Protein AF-A0A0C2E2F0-F1 (afdb_monomer_lite)

Foldseek 3Di:
DDDPPPPPDDPPDDDDDDDDDDPFWDDLDPQWIAGPVLVVPADPVLSVLLSVCVVCVVVVHDDDPPDDPPNCPVSSVVRNVRRVVVSVVVVVVVD

Secondary structure (DSSP, 8-state):
------------------S---SSEEESSSS-EEEHHHHTTS-HHHHHHHHHHHHHHHTT------PPTTS-HHHHHHHHHHHHHHHHHHHTT--

Organism: NCBI:txid51022

Radius of gyration: 16.52 Å; chains: 1; bounding box: 50×32×40 Å

Sequence (95 aa):
MDTVSVKKLNLRTAVSSDVGDNIEYKELTDSLKISRQVWDRLYKYQKKGVVWLSGLHEQYVGGILADEMGLGKTVQVIAFLRALDESQKQDNYMK

pLDDT: mean 77.75, std 21.11, range [35.09, 95.88]

Structure (mmCIF, N/CA/C/O backbone):
data_AF-A0A0C2E2F0-F1
#
_entry.id   AF-A0A0C2E2F0-F1
#
loop_
_atom_site.group_PDB
_atom_site.id
_atom_site.type_symbol
_atom_site.label_atom_id
_atom_site.label_alt_id
_atom_site.label_comp_id
_atom_site.label_asym_id
_atom_site.label_entity_id
_atom_site.label_seq_id
_atom_site.pdbx_PDB_ins_code
_atom_site.Cartn_x
_atom_site.Cartn_y
_atom_site.Cartn_z
_atom_site.occupancy
_atom_site.B_iso_or_equiv
_atom_site.auth_seq_id
_atom_site.auth_comp_id
_atom_site.auth_asym_id
_atom_site.auth_atom_id
_atom_site.pdbx_PDB_model_num
ATOM 1 N N . MET A 1 1 ? -34.835 -11.357 -25.846 1.00 37.50 1 MET A N 1
ATOM 2 C CA . MET A 1 1 ? -34.492 -9.931 -25.953 1.00 37.50 1 MET A CA 1
ATOM 3 C C . MET A 1 1 ? -34.113 -9.387 -24.577 1.00 37.50 1 MET A C 1
ATOM 5 O O . MET A 1 1 ? -34.953 -8.803 -23.918 1.00 37.50 1 MET A O 1
ATOM 9 N N . ASP A 1 2 ? -32.930 -9.522 -23.994 1.00 35.34 2 ASP A N 1
ATOM 10 C CA . ASP A 1 2 ? -31.846 -10.504 -24.023 1.00 35.34 2 ASP A CA 1
ATOM 11 C C . ASP A 1 2 ? -31.139 -10.310 -22.677 1.00 35.34 2 ASP A C 1
ATOM 13 O O . ASP A 1 2 ? -30.403 -9.347 -22.482 1.00 35.34 2 ASP A O 1
ATOM 17 N N . THR A 1 3 ? -31.394 -11.186 -21.706 1.00 35.09 3 THR A N 1
ATOM 18 C CA . THR A 1 3 ? -30.596 -11.230 -20.478 1.00 35.09 3 THR A CA 1
ATOM 19 C C . THR A 1 3 ? -29.306 -11.960 -20.816 1.00 35.09 3 THR A C 1
ATOM 21 O O . THR A 1 3 ? -29.242 -13.190 -20.756 1.00 35.09 3 THR A O 1
ATOM 24 N N . VAL A 1 4 ? -28.289 -11.212 -21.246 1.00 42.97 4 VAL A N 1
ATOM 25 C CA . VAL A 1 4 ? -26.959 -11.766 -21.499 1.00 42.97 4 VAL A CA 1
ATOM 26 C C . VAL A 1 4 ? -26.384 -12.232 -20.167 1.00 42.97 4 VAL A C 1
ATOM 28 O O . VAL A 1 4 ? -25.885 -11.466 -19.348 1.00 42.97 4 VAL A O 1
ATOM 31 N N . SER A 1 5 ? -26.517 -13.538 -19.973 1.00 41.38 5 SER A N 1
ATOM 32 C CA . SER A 1 5 ? -25.900 -14.361 -18.952 1.00 41.38 5 SER A CA 1
ATOM 33 C C . SER A 1 5 ? -24.388 -14.133 -18.950 1.00 41.38 5 SER A C 1
ATOM 35 O O . SER A 1 5 ? -23.647 -14.776 -19.697 1.00 41.38 5 SER A O 1
ATOM 37 N N . VAL A 1 6 ? -23.912 -13.222 -18.101 1.00 46.84 6 VAL A N 1
ATOM 38 C CA . VAL A 1 6 ? -22.479 -13.070 -17.846 1.00 46.84 6 VAL A CA 1
ATOM 39 C C . VAL A 1 6 ? -22.046 -14.296 -17.048 1.00 46.84 6 VAL A C 1
ATOM 41 O O . VAL A 1 6 ? -22.320 -14.426 -15.856 1.00 46.84 6 VAL A O 1
ATOM 44 N N . LYS A 1 7 ? -21.449 -15.257 -17.758 1.00 41.84 7 LYS A N 1
ATOM 45 C CA . LYS A 1 7 ? -20.840 -16.475 -17.220 1.00 41.84 7 LYS A CA 1
ATOM 46 C C . LYS A 1 7 ? -20.032 -16.134 -15.968 1.00 41.84 7 LYS A C 1
ATOM 48 O O . LYS A 1 7 ? -18.975 -15.515 -16.052 1.00 41.84 7 LYS A O 1
ATOM 53 N N . LYS A 1 8 ? -20.524 -16.594 -14.818 1.00 45.03 8 LYS A N 1
ATOM 54 C CA . LYS A 1 8 ? -19.777 -16.687 -13.564 1.00 45.03 8 LYS A CA 1
ATOM 55 C C . LYS A 1 8 ? -18.597 -17.619 -13.832 1.00 45.03 8 LYS A C 1
ATOM 57 O O . LYS A 1 8 ? -18.759 -18.838 -13.871 1.00 45.03 8 LYS A O 1
ATOM 62 N N . LEU A 1 9 ? -17.447 -17.036 -14.162 1.00 37.31 9 LEU A N 1
ATOM 63 C CA . LEU A 1 9 ? -16.248 -17.786 -14.498 1.00 37.31 9 LEU A CA 1
ATOM 64 C C . LEU A 1 9 ? -15.773 -18.489 -13.221 1.00 37.31 9 LEU A C 1
ATOM 66 O O . LEU A 1 9 ? -15.208 -17.875 -12.320 1.00 37.31 9 LEU A O 1
ATOM 70 N N . ASN A 1 10 ? -16.082 -19.781 -13.128 1.00 44.81 10 ASN A N 1
ATOM 71 C CA . ASN A 1 10 ? -15.502 -20.700 -12.162 1.00 44.81 10 ASN A CA 1
ATOM 72 C C . ASN A 1 10 ? -13.984 -20.734 -12.374 1.00 44.81 10 ASN A C 1
ATOM 74 O O . ASN A 1 10 ? -13.514 -21.413 -13.284 1.00 44.81 10 ASN A O 1
ATOM 78 N N . LEU A 1 11 ? -13.219 -20.063 -11.515 1.00 43.38 11 LEU A N 1
ATOM 79 C CA . LEU A 1 11 ? -11.822 -20.414 -11.276 1.00 43.38 11 LEU A CA 1
ATOM 80 C C . LEU A 1 11 ? -11.722 -21.052 -9.887 1.00 43.38 11 LEU A C 1
ATOM 82 O O . LEU A 1 11 ? -11.394 -20.419 -8.890 1.00 43.38 11 LEU A O 1
ATOM 86 N N . ARG A 1 12 ? -12.063 -22.343 -9.833 1.00 56.69 12 ARG A N 1
ATOM 87 C CA . ARG A 1 12 ? -11.587 -23.249 -8.789 1.00 56.69 12 ARG A CA 1
ATOM 88 C C . ARG A 1 12 ? -10.199 -23.699 -9.229 1.00 56.69 12 ARG A C 1
ATOM 90 O O . ARG A 1 12 ? -10.100 -24.591 -10.064 1.00 56.69 12 ARG A O 1
ATOM 97 N N . THR A 1 13 ? -9.155 -23.105 -8.666 1.00 40.78 13 THR A N 1
ATOM 98 C CA . THR A 1 13 ? -7.834 -23.740 -8.641 1.00 40.78 13 THR A CA 1
ATOM 99 C C . THR A 1 13 ? -7.445 -23.934 -7.189 1.00 40.78 13 THR A C 1
ATOM 101 O O . THR A 1 13 ? -7.500 -23.016 -6.375 1.00 40.78 13 THR A O 1
ATOM 104 N N . ALA A 1 14 ? -7.173 -25.192 -6.880 1.00 38.59 14 ALA A N 1
ATOM 105 C CA . ALA A 1 14 ? -6.999 -25.758 -5.564 1.00 38.59 14 ALA A CA 1
ATOM 106 C C . ALA A 1 14 ? -5.765 -25.221 -4.810 1.00 38.59 14 ALA A C 1
ATOM 108 O O . ALA A 1 14 ? -4.678 -25.147 -5.370 1.00 38.59 14 ALA A O 1
ATOM 109 N N . VAL A 1 15 ? -5.998 -24.963 -3.516 1.00 50.34 15 VAL A N 1
ATOM 110 C CA . VAL A 1 15 ? -5.178 -25.330 -2.343 1.00 50.34 15 VAL A CA 1
ATOM 111 C C . VAL A 1 15 ? -3.779 -24.712 -2.193 1.00 50.34 15 VAL A C 1
ATOM 113 O O . VAL A 1 15 ? -2.827 -25.104 -2.853 1.00 50.34 15 VAL A O 1
ATOM 116 N N . SER A 1 16 ? -3.641 -23.880 -1.156 1.00 37.25 16 SER A N 1
ATOM 117 C CA . SER A 1 16 ? -2.754 -24.183 -0.024 1.00 37.25 16 SER A CA 1
ATOM 118 C C . SER A 1 16 ? -3.337 -23.552 1.241 1.00 37.25 16 SER A C 1
ATOM 120 O O . SER A 1 16 ? -3.694 -22.377 1.254 1.00 37.25 16 SER A O 1
ATOM 122 N N . SER A 1 17 ? -3.503 -24.398 2.252 1.00 48.59 17 SER A N 1
ATOM 123 C CA . SER A 1 17 ? -3.862 -24.096 3.635 1.00 48.59 17 SER A CA 1
ATOM 124 C C . SER A 1 17 ? -3.040 -22.945 4.200 1.00 48.59 17 SER A C 1
ATOM 126 O O . SER A 1 17 ? -1.823 -23.006 4.088 1.00 48.59 17 SER A O 1
ATOM 128 N N . ASP A 1 18 ? -3.708 -21.946 4.781 1.00 41.38 18 ASP A N 1
ATOM 129 C CA . ASP A 1 18 ? -3.407 -21.383 6.106 1.00 41.38 18 ASP A CA 1
ATOM 130 C C . ASP A 1 18 ? -4.441 -20.288 6.443 1.00 41.38 18 ASP A C 1
ATOM 132 O O . ASP A 1 18 ? -4.594 -19.313 5.716 1.00 41.38 18 ASP A O 1
ATOM 136 N N . VAL A 1 19 ? -5.175 -20.521 7.537 1.00 49.62 19 VAL A N 1
ATOM 137 C CA . VAL A 1 19 ? -5.843 -19.550 8.427 1.00 49.62 19 VAL A CA 1
ATOM 138 C C . VAL A 1 19 ? -6.723 -18.454 7.786 1.00 49.62 19 VAL A C 1
ATOM 140 O O . VAL A 1 19 ? -6.246 -17.453 7.271 1.00 49.62 19 VAL A O 1
ATOM 143 N N . GLY A 1 20 ? -8.044 -18.600 7.944 1.00 50.66 20 GLY A N 1
ATOM 144 C CA . GLY A 1 20 ? -8.950 -17.485 8.274 1.00 50.66 20 GLY A CA 1
ATOM 145 C C . GLY A 1 20 ? -9.162 -16.333 7.282 1.00 50.66 20 GLY A C 1
ATOM 146 O O . GLY A 1 20 ? -9.779 -15.350 7.671 1.00 50.66 20 GLY A O 1
ATOM 147 N N . ASP A 1 21 ? -8.704 -16.405 6.032 1.00 54.25 21 ASP A N 1
ATOM 148 C CA . ASP A 1 21 ? -8.880 -15.279 5.103 1.00 54.25 21 ASP A CA 1
ATOM 149 C C . ASP A 1 21 ? -10.363 -15.072 4.719 1.00 54.25 21 ASP A C 1
ATOM 151 O O . ASP A 1 21 ? -10.992 -15.924 4.083 1.00 54.25 21 ASP A O 1
ATOM 155 N N . ASN A 1 22 ? -10.909 -13.901 5.063 1.00 63.97 22 ASN A N 1
ATOM 156 C CA . ASN A 1 22 ? -12.195 -13.413 4.564 1.00 63.97 22 ASN A CA 1
ATOM 157 C C . ASN A 1 22 ? -12.220 -13.425 3.022 1.00 63.97 22 ASN A C 1
ATOM 159 O O . ASN A 1 22 ? -11.246 -13.075 2.357 1.00 63.97 22 ASN A O 1
ATOM 163 N N . ILE A 1 23 ? -13.359 -13.801 2.427 1.00 76.00 23 ILE A N 1
ATOM 164 C CA . ILE A 1 23 ? -13.480 -13.965 0.962 1.00 76.00 23 ILE A CA 1
ATOM 165 C C . ILE A 1 23 ? -13.280 -12.627 0.223 1.00 76.00 23 ILE A C 1
ATOM 167 O O . ILE A 1 23 ? -12.838 -12.602 -0.925 1.00 76.00 23 ILE A O 1
ATOM 171 N N . GLU A 1 24 ? -13.582 -11.510 0.881 1.00 82.31 24 GLU A N 1
ATOM 172 C CA . GLU A 1 24 ? -13.619 -10.184 0.261 1.00 82.31 24 GLU A CA 1
ATOM 173 C C . GLU A 1 24 ? -12.349 -9.348 0.513 1.00 82.31 24 GLU A C 1
ATOM 175 O O . GLU A 1 24 ? -11.918 -8.584 -0.358 1.00 82.31 24 GLU A O 1
ATOM 180 N N . TYR A 1 25 ? -11.693 -9.546 1.661 1.00 87.56 25 TYR A N 1
ATOM 181 C CA . TYR A 1 25 ? -10.556 -8.741 2.114 1.00 87.56 25 TYR A CA 1
ATOM 182 C C . TYR A 1 25 ? -9.415 -9.610 2.639 1.00 87.56 25 TYR A C 1
ATOM 184 O O . TYR A 1 25 ? -9.633 -10.668 3.221 1.00 87.56 25 TYR A O 1
ATOM 192 N N . LYS A 1 26 ? -8.188 -9.121 2.466 1.00 91.38 26 LYS A N 1
ATOM 193 C CA . LYS A 1 26 ? -6.983 -9.638 3.106 1.00 91.38 26 LYS A CA 1
ATOM 194 C C . LYS A 1 26 ? -6.559 -8.685 4.217 1.00 91.38 26 LYS A C 1
ATOM 196 O O . LYS A 1 26 ? -6.357 -7.498 3.966 1.00 91.38 26 LYS A O 1
ATOM 201 N N . GLU A 1 27 ? -6.398 -9.223 5.415 1.00 90.69 27 GLU A N 1
ATOM 202 C CA . GLU A 1 27 ? -5.778 -8.530 6.542 1.00 90.69 27 GLU A CA 1
ATOM 203 C C . GLU A 1 27 ? -4.269 -8.414 6.289 1.00 90.69 27 GLU A C 1
ATOM 205 O O . GLU A 1 27 ? -3.609 -9.388 5.905 1.00 90.69 27 GLU A O 1
ATOM 210 N N . LEU A 1 28 ? -3.751 -7.190 6.408 1.00 89.50 28 LEU A N 1
ATOM 211 C CA . LEU A 1 28 ? -2.325 -6.878 6.290 1.00 89.50 28 LEU A CA 1
ATOM 212 C C . LEU A 1 28 ? -1.689 -6.825 7.676 1.00 89.50 28 LEU A C 1
ATOM 214 O O . LEU A 1 28 ? -0.614 -7.385 7.876 1.00 89.50 28 LEU A O 1
ATOM 218 N N . THR A 1 29 ? -2.375 -6.157 8.599 1.00 88.19 29 THR A N 1
ATOM 219 C CA . THR A 1 29 ? -2.023 -5.987 10.008 1.00 88.19 29 THR A CA 1
ATOM 220 C C . THR A 1 29 ? -3.312 -5.857 10.834 1.00 88.19 29 THR A C 1
ATOM 222 O O . THR A 1 29 ? -4.402 -5.860 10.258 1.00 88.19 29 THR A O 1
ATOM 225 N N . ASP A 1 30 ? -3.213 -5.721 12.160 1.00 84.31 30 ASP A N 1
ATOM 226 C CA . ASP A 1 30 ? -4.378 -5.677 13.063 1.00 84.31 30 ASP A CA 1
ATOM 227 C C . ASP A 1 30 ? -5.349 -4.529 12.732 1.00 84.31 30 ASP A C 1
ATOM 229 O O . ASP A 1 30 ? -6.552 -4.630 12.971 1.00 84.31 30 ASP A O 1
ATOM 233 N N . SER A 1 31 ? -4.830 -3.435 12.164 1.00 85.12 31 SER A N 1
ATOM 234 C CA . SER A 1 31 ? -5.602 -2.231 11.835 1.00 85.12 31 SER A CA 1
ATOM 235 C C . SER A 1 31 ? -5.858 -2.018 10.340 1.00 85.12 31 SER A C 1
ATOM 237 O O . SER A 1 31 ? -6.672 -1.169 9.973 1.00 85.12 31 SER A O 1
ATOM 239 N N . LEU A 1 32 ? -5.176 -2.762 9.461 1.00 90.38 32 LEU A N 1
ATOM 240 C CA . LEU A 1 32 ? -5.213 -2.527 8.018 1.00 90.38 32 LEU A CA 1
ATOM 241 C C . LEU A 1 32 ? -5.635 -3.758 7.234 1.00 90.38 32 LEU A C 1
ATOM 243 O O . LEU A 1 32 ? -5.103 -4.859 7.385 1.00 90.38 32 LEU A O 1
ATOM 247 N N . LYS A 1 33 ? -6.518 -3.521 6.269 1.00 91.69 33 LYS A N 1
ATOM 248 C CA . LYS A 1 33 ? -6.951 -4.518 5.298 1.00 91.69 33 LYS A CA 1
ATOM 249 C C . LYS A 1 33 ? -7.045 -3.960 3.895 1.00 91.69 33 LYS A C 1
ATOM 251 O O . LYS A 1 33 ? -7.167 -2.760 3.684 1.00 91.69 33 LYS A O 1
ATOM 256 N N . ILE A 1 34 ? -7.010 -4.868 2.931 1.00 92.44 34 ILE A N 1
ATOM 257 C CA . ILE A 1 34 ? -7.072 -4.554 1.509 1.00 92.44 34 ILE A CA 1
ATOM 258 C C . ILE A 1 34 ? -7.989 -5.531 0.779 1.00 92.44 34 ILE A C 1
ATOM 260 O O . ILE A 1 34 ? -8.015 -6.723 1.082 1.00 92.44 34 ILE A O 1
ATOM 264 N N . SER A 1 35 ? -8.727 -5.053 -0.219 1.00 92.44 35 SER A N 1
ATOM 265 C CA . SER A 1 35 ? -9.551 -5.895 -1.082 1.00 92.44 35 SER A CA 1
ATOM 266 C C . SER A 1 35 ? -8.729 -7.013 -1.727 1.00 92.44 35 SER A C 1
ATOM 268 O O . SER A 1 35 ? -7.661 -6.784 -2.314 1.00 92.44 35 SER A O 1
ATOM 270 N N . ARG A 1 36 ? -9.266 -8.238 -1.688 1.00 89.44 36 ARG A N 1
ATOM 271 C CA . ARG A 1 36 ? -8.628 -9.424 -2.277 1.00 89.44 36 ARG A CA 1
ATOM 272 C C . ARG A 1 36 ? -8.377 -9.258 -3.782 1.00 89.44 36 ARG A C 1
ATOM 274 O O . ARG A 1 36 ? -7.349 -9.702 -4.283 1.00 89.44 36 ARG A O 1
ATOM 281 N N . GLN A 1 37 ? -9.242 -8.523 -4.487 1.00 90.12 37 GLN A N 1
ATOM 282 C CA . GLN A 1 37 ? -9.075 -8.245 -5.919 1.00 90.12 37 GLN A CA 1
ATOM 283 C C . GLN A 1 37 ? -7.796 -7.465 -6.235 1.00 90.12 37 GLN A C 1
ATOM 285 O O . GLN A 1 37 ? -7.169 -7.700 -7.269 1.00 90.12 37 GLN A O 1
ATOM 290 N N . VAL A 1 38 ? -7.420 -6.525 -5.364 1.00 91.75 38 VAL A N 1
ATOM 291 C CA . VAL A 1 38 ? -6.178 -5.757 -5.500 1.00 91.75 38 VAL A CA 1
ATOM 292 C C . VAL A 1 38 ? -5.004 -6.623 -5.065 1.00 91.75 38 VAL A C 1
ATOM 294 O O . VAL A 1 38 ? -4.017 -6.723 -5.791 1.00 91.75 38 VAL A O 1
ATOM 297 N N . TRP A 1 39 ? -5.137 -7.308 -3.925 1.00 93.31 39 TRP A N 1
ATOM 298 C CA . TRP A 1 39 ? -4.097 -8.179 -3.382 1.00 93.31 39 TRP A CA 1
ATOM 299 C C . TRP A 1 39 ? -3.648 -9.252 -4.374 1.00 93.31 39 TRP A C 1
ATOM 301 O O . TRP A 1 39 ? -2.453 -9.434 -4.591 1.00 93.31 39 TRP A O 1
ATOM 311 N N . ASP A 1 40 ? -4.577 -9.946 -5.025 1.00 92.75 40 ASP A N 1
ATOM 312 C CA . ASP A 1 40 ? -4.254 -11.063 -5.916 1.00 92.75 40 ASP A CA 1
ATOM 313 C C . ASP A 1 40 ? -3.568 -10.631 -7.214 1.00 92.75 40 ASP A C 1
ATOM 315 O O . ASP A 1 40 ? -2.874 -11.434 -7.835 1.00 92.75 40 ASP A O 1
ATOM 319 N N . ARG A 1 41 ? -3.682 -9.351 -7.586 1.00 93.38 41 ARG A N 1
ATOM 320 C CA . ARG A 1 41 ? -2.983 -8.771 -8.741 1.00 93.38 41 ARG A CA 1
ATOM 321 C C . ARG A 1 41 ? -1.533 -8.385 -8.444 1.00 93.38 41 ARG A C 1
ATOM 323 O O . ARG A 1 41 ? -0.782 -8.132 -9.382 1.00 93.38 41 ARG A O 1
ATOM 330 N N . LEU A 1 42 ? -1.132 -8.329 -7.173 1.00 93.25 42 LEU A N 1
ATOM 331 C CA . LEU A 1 42 ? 0.233 -7.985 -6.774 1.00 93.25 42 LEU A CA 1
ATOM 332 C C . LEU A 1 42 ? 1.172 -9.190 -6.881 1.00 93.25 42 LEU A C 1
ATOM 334 O O . LEU A 1 42 ? 0.837 -10.313 -6.488 1.00 93.25 42 LEU A O 1
ATOM 338 N N . TYR A 1 43 ? 2.407 -8.940 -7.313 1.00 94.12 43 TYR A N 1
ATOM 339 C CA . TYR A 1 43 ? 3.462 -9.948 -7.246 1.00 94.12 43 TYR A CA 1
ATOM 340 C C . TYR A 1 43 ? 3.865 -10.246 -5.797 1.00 94.12 43 TYR A C 1
ATOM 342 O O . TYR A 1 43 ? 3.719 -9.414 -4.902 1.00 94.12 43 TYR A O 1
ATOM 350 N N . LYS A 1 44 ? 4.447 -11.429 -5.554 1.00 92.69 44 LYS A N 1
ATOM 351 C CA . LYS A 1 44 ? 4.862 -11.864 -4.205 1.00 92.69 44 LYS A CA 1
ATOM 352 C C . LYS A 1 44 ? 5.780 -10.859 -3.499 1.00 92.69 44 LYS A C 1
ATOM 354 O O . LYS A 1 44 ? 5.648 -10.663 -2.298 1.00 92.69 44 LYS A O 1
ATOM 359 N N . TYR A 1 45 ? 6.693 -10.220 -4.227 1.00 92.31 45 TYR A N 1
ATOM 360 C CA . TYR A 1 45 ? 7.593 -9.215 -3.658 1.00 92.31 45 TYR A CA 1
ATOM 361 C C . TYR A 1 45 ? 6.868 -7.890 -3.364 1.00 92.31 45 TYR A C 1
ATOM 363 O O . TYR A 1 45 ? 7.092 -7.296 -2.317 1.00 92.31 45 TYR A O 1
ATOM 371 N N . GLN A 1 46 ? 5.913 -7.484 -4.210 1.00 93.88 46 GLN A N 1
ATOM 372 C CA . GLN A 1 46 ? 5.081 -6.299 -3.967 1.00 93.88 46 GLN A CA 1
ATOM 373 C C . GLN A 1 46 ? 4.196 -6.480 -2.735 1.00 93.88 46 GLN A C 1
ATOM 375 O O . GLN A 1 46 ? 4.073 -5.565 -1.931 1.00 93.88 46 GLN A O 1
ATOM 380 N N . LYS A 1 47 ? 3.636 -7.682 -2.549 1.00 94.25 47 LYS A N 1
ATOM 381 C CA . LYS A 1 47 ? 2.880 -8.055 -1.344 1.00 94.25 47 LYS A CA 1
ATOM 382 C C . LYS A 1 47 ? 3.705 -7.858 -0.072 1.00 94.25 47 LYS A C 1
ATOM 384 O O . LYS A 1 47 ? 3.199 -7.298 0.893 1.00 94.25 47 LYS A O 1
ATOM 389 N N . LYS A 1 48 ? 4.981 -8.265 -0.086 1.00 93.25 48 LYS A N 1
ATOM 390 C CA . LYS A 1 48 ? 5.904 -8.040 1.039 1.00 93.25 48 LYS A CA 1
ATOM 391 C C . LYS A 1 48 ? 6.135 -6.552 1.300 1.00 93.25 48 LYS A C 1
ATOM 393 O O . LYS A 1 48 ? 6.076 -6.143 2.451 1.00 93.25 48 LYS A O 1
ATOM 398 N N . GLY A 1 49 ? 6.344 -5.756 0.249 1.00 94.06 49 GLY A N 1
ATOM 399 C CA . GLY A 1 49 ? 6.505 -4.304 0.372 1.00 94.06 49 GLY A CA 1
ATOM 400 C C . GLY A 1 49 ? 5.275 -3.623 0.977 1.00 94.06 49 GLY A C 1
ATOM 401 O O . GLY A 1 49 ? 5.411 -2.804 1.877 1.00 94.06 49 GLY A O 1
ATOM 402 N N . VAL A 1 50 ? 4.070 -4.021 0.558 1.00 94.75 50 VAL A N 1
ATOM 403 C CA . VAL A 1 50 ? 2.811 -3.493 1.115 1.00 94.75 50 VAL A CA 1
ATOM 404 C C . VAL A 1 50 ? 2.655 -3.854 2.593 1.00 94.75 50 VAL A C 1
ATOM 406 O O . VAL A 1 50 ? 2.372 -2.970 3.390 1.00 94.75 50 VAL A O 1
ATOM 409 N N . VAL A 1 51 ? 2.891 -5.114 2.979 1.00 94.12 51 VAL A N 1
ATOM 410 C CA . VAL A 1 51 ? 2.835 -5.537 4.395 1.00 94.12 51 VAL A CA 1
ATOM 411 C C . VAL A 1 51 ? 3.865 -4.785 5.238 1.00 94.12 51 VAL A C 1
ATOM 413 O O . VAL A 1 51 ? 3.565 -4.358 6.349 1.00 94.12 51 VAL A O 1
ATOM 416 N N . TRP A 1 52 ? 5.067 -4.570 4.701 1.00 94.19 52 TRP A N 1
ATOM 417 C CA . TRP A 1 52 ? 6.099 -3.791 5.379 1.00 94.19 52 TRP A CA 1
ATOM 418 C C . TRP A 1 52 ? 5.682 -2.326 5.580 1.00 94.19 52 TRP A C 1
ATOM 420 O O . TRP A 1 52 ? 5.807 -1.811 6.688 1.00 94.19 52 TRP A O 1
ATOM 430 N N . LEU A 1 53 ? 5.120 -1.677 4.552 1.00 94.56 53 LEU A N 1
ATOM 431 C CA . LEU A 1 53 ? 4.577 -0.316 4.657 1.00 94.56 53 LEU A CA 1
ATOM 432 C C . LEU A 1 53 ? 3.439 -0.227 5.686 1.00 94.56 53 LEU A C 1
ATOM 434 O O . LEU A 1 53 ? 3.389 0.734 6.451 1.00 94.56 53 LEU A O 1
ATOM 438 N N . SER A 1 54 ? 2.564 -1.236 5.748 1.00 93.00 54 SER A N 1
ATOM 439 C CA . SER A 1 54 ? 1.519 -1.327 6.773 1.00 93.00 54 SER A CA 1
ATOM 440 C C . SER A 1 54 ? 2.097 -1.400 8.187 1.00 93.00 54 SER A C 1
ATOM 442 O O . SER A 1 54 ? 1.640 -0.665 9.056 1.00 93.00 54 SER A O 1
ATOM 444 N N . GLY A 1 55 ? 3.146 -2.197 8.411 1.00 93.62 55 GLY A N 1
ATOM 445 C CA . GLY A 1 55 ? 3.815 -2.260 9.715 1.00 93.62 55 GLY A CA 1
ATOM 446 C C . GLY A 1 55 ? 4.474 -0.936 10.127 1.00 93.62 55 GLY A C 1
ATOM 447 O O . GLY A 1 55 ? 4.379 -0.533 11.284 1.00 93.62 55 GLY A O 1
ATOM 448 N N . LEU A 1 56 ? 5.090 -0.214 9.181 1.00 93.75 56 LEU A N 1
ATOM 449 C CA . LEU A 1 56 ? 5.648 1.122 9.449 1.00 93.75 56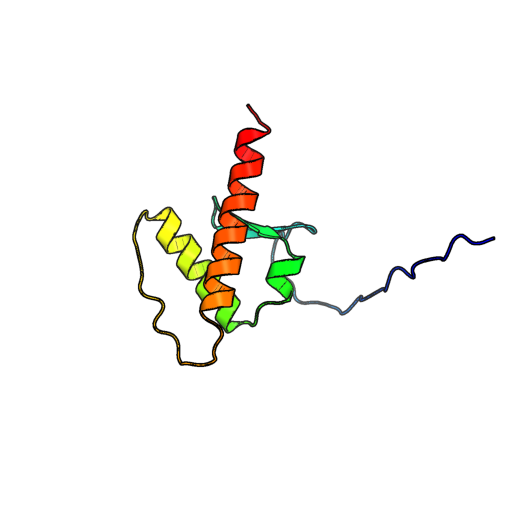 LEU A CA 1
ATOM 450 C C . LEU A 1 56 ? 4.562 2.129 9.848 1.00 93.75 56 LEU A C 1
ATOM 452 O O . LEU A 1 56 ? 4.767 2.938 10.754 1.00 93.75 56 LEU A O 1
ATOM 456 N N . HIS A 1 57 ? 3.400 2.056 9.195 1.00 92.81 57 HIS A N 1
ATOM 457 C CA . HIS A 1 57 ? 2.258 2.905 9.515 1.00 92.81 57 HIS A CA 1
ATOM 458 C C . HIS A 1 57 ? 1.744 2.671 10.942 1.00 92.81 57 HIS A C 1
ATOM 460 O O . HIS A 1 57 ? 1.494 3.638 11.655 1.00 92.81 57 HIS A O 1
ATOM 466 N N . GLU A 1 58 ? 1.650 1.416 11.394 1.00 90.19 58 GLU A N 1
ATOM 467 C CA . GLU A 1 58 ? 1.242 1.089 12.773 1.00 90.19 58 GLU A CA 1
ATOM 468 C C . GLU A 1 58 ? 2.234 1.577 13.829 1.00 90.19 58 GLU A C 1
ATOM 470 O O . GLU A 1 58 ? 1.856 1.918 14.948 1.00 90.19 5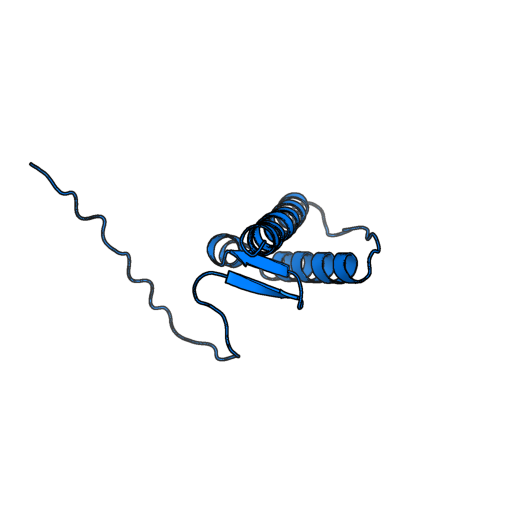8 GLU A O 1
ATOM 475 N N . GLN A 1 59 ? 3.508 1.651 13.460 1.00 92.62 59 GLN A N 1
ATOM 476 C CA . GLN A 1 59 ? 4.567 2.194 14.301 1.00 92.62 59 GLN A CA 1
ATOM 477 C C . GLN A 1 59 ? 4.654 3.729 14.245 1.00 92.62 59 GLN A C 1
ATOM 479 O O . GLN A 1 59 ? 5.483 4.307 14.943 1.00 92.62 59 GLN A O 1
ATOM 484 N N . TYR A 1 60 ? 3.816 4.396 13.439 1.00 90.81 60 TYR A N 1
ATOM 485 C CA . TYR A 1 60 ? 3.848 5.844 13.197 1.00 90.81 60 TYR A CA 1
ATOM 486 C C . TYR A 1 60 ? 5.213 6.357 12.707 1.00 90.81 60 TYR A C 1
ATOM 488 O O . TYR A 1 60 ? 5.616 7.483 13.009 1.00 90.81 60 TYR A O 1
ATOM 496 N N . VAL A 1 61 ? 5.931 5.542 11.929 1.00 95.00 61 VAL A N 1
ATOM 497 C CA . VAL A 1 61 ? 7.237 5.893 11.355 1.00 95.00 61 VAL A CA 1
ATOM 498 C C . VAL A 1 61 ? 7.198 5.895 9.830 1.00 95.00 61 VAL A C 1
ATOM 500 O O . VAL A 1 61 ? 6.415 5.196 9.190 1.00 95.00 61 VAL A O 1
ATOM 503 N N . GLY A 1 62 ? 8.074 6.699 9.229 1.00 92.19 62 GLY A N 1
ATOM 504 C CA . GLY A 1 62 ? 8.318 6.669 7.789 1.00 92.19 62 GLY A CA 1
ATOM 505 C C . GLY A 1 62 ? 9.336 5.596 7.396 1.00 92.19 62 GLY A C 1
ATOM 506 O O . GLY A 1 62 ? 10.099 5.103 8.223 1.00 92.19 62 GLY A O 1
ATOM 507 N N . GLY A 1 63 ? 9.396 5.281 6.103 1.00 92.31 63 GLY A N 1
ATOM 508 C CA . GLY A 1 63 ? 10.410 4.395 5.534 1.00 92.31 63 GLY A CA 1
ATOM 509 C C . GLY A 1 63 ? 10.739 4.758 4.091 1.00 92.31 63 GLY A C 1
ATOM 510 O O . GLY A 1 63 ? 9.951 5.407 3.402 1.00 92.31 63 GLY A O 1
ATOM 511 N N . ILE A 1 64 ? 11.920 4.343 3.632 1.00 92.44 64 ILE A N 1
ATOM 512 C CA . ILE A 1 64 ? 12.368 4.547 2.251 1.00 92.44 64 ILE A CA 1
ATOM 513 C C . ILE A 1 64 ? 12.219 3.228 1.497 1.00 92.44 64 ILE A C 1
ATOM 515 O O . ILE A 1 64 ? 12.888 2.245 1.810 1.00 92.44 64 ILE A O 1
ATOM 519 N N . LEU A 1 65 ? 11.363 3.215 0.476 1.00 89.25 65 LEU A N 1
ATOM 520 C CA . LEU A 1 65 ? 11.176 2.056 -0.392 1.00 89.25 65 LEU A CA 1
ATOM 521 C C . LEU A 1 65 ? 12.238 2.056 -1.507 1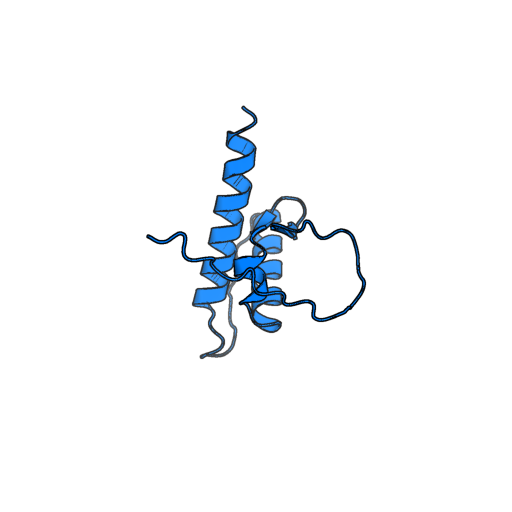.00 89.25 65 LEU A C 1
ATOM 523 O O . LEU A 1 65 ? 12.023 2.600 -2.592 1.00 89.25 65 LEU A O 1
ATOM 527 N N . ALA A 1 66 ? 13.398 1.467 -1.217 1.00 88.81 66 ALA A N 1
ATOM 528 C CA . ALA A 1 66 ? 14.581 1.468 -2.085 1.00 88.81 66 ALA A CA 1
ATOM 529 C C . ALA A 1 66 ? 14.720 0.207 -2.969 1.00 88.81 66 ALA A C 1
ATOM 531 O O . ALA A 1 66 ? 15.832 -0.209 -3.282 1.00 88.81 66 ALA A O 1
ATOM 532 N N . ASP A 1 67 ? 13.602 -0.400 -3.384 1.00 86.69 67 ASP A N 1
ATOM 533 C CA . ASP A 1 67 ? 13.598 -1.539 -4.316 1.00 86.69 67 ASP A CA 1
ATOM 534 C C . ASP A 1 67 ? 14.249 -1.178 -5.665 1.00 86.69 67 ASP A C 1
ATOM 536 O O . ASP A 1 67 ? 14.239 -0.015 -6.090 1.00 86.69 67 ASP A O 1
ATOM 540 N N . GLU A 1 68 ? 14.724 -2.182 -6.407 1.00 91.44 68 GLU A N 1
ATOM 541 C CA . GLU A 1 68 ? 15.268 -2.010 -7.760 1.00 91.44 68 GLU A CA 1
ATOM 542 C C . GLU A 1 68 ? 14.285 -1.299 -8.723 1.00 91.44 68 GLU A C 1
ATOM 544 O O . GLU A 1 68 ? 13.055 -1.259 -8.548 1.00 91.44 68 GLU A O 1
ATOM 549 N N . MET A 1 69 ? 14.829 -0.653 -9.758 1.00 88.31 69 MET A N 1
ATOM 550 C CA . MET A 1 69 ? 14.025 0.014 -10.788 1.00 88.31 69 MET A CA 1
ATOM 551 C C . MET A 1 69 ? 13.235 -1.026 -11.598 1.00 88.31 69 MET A C 1
ATOM 553 O O . MET A 1 69 ? 13.721 -2.114 -11.869 1.00 88.31 69 MET A O 1
ATOM 557 N N . GLY A 1 70 ? 11.991 -0.707 -11.967 1.00 88.94 70 GLY A N 1
ATOM 558 C CA . GLY A 1 70 ? 11.124 -1.628 -12.719 1.00 88.94 70 GLY A CA 1
ATOM 559 C C . GLY A 1 70 ? 10.285 -2.592 -11.869 1.00 88.94 70 GLY A C 1
ATOM 560 O O . GLY A 1 70 ? 9.315 -3.145 -12.375 1.00 88.94 70 GLY A O 1
ATOM 561 N N . LEU A 1 71 ? 10.538 -2.711 -10.559 1.00 87.19 71 LEU A N 1
ATOM 562 C CA . LEU A 1 71 ? 9.755 -3.588 -9.667 1.00 87.19 71 LEU A CA 1
A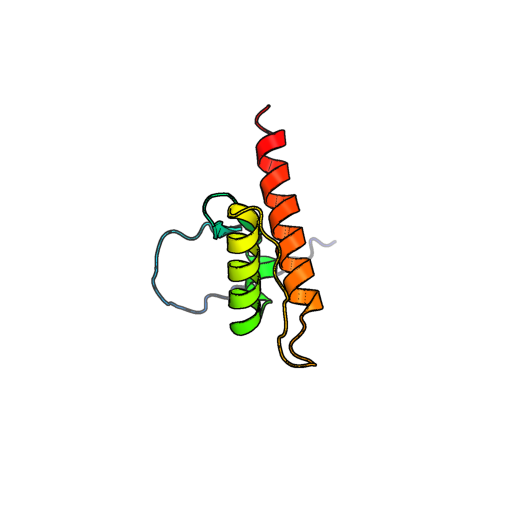TOM 563 C C . LEU A 1 71 ? 8.350 -3.036 -9.337 1.00 87.19 71 LEU A C 1
ATOM 565 O O . LEU A 1 71 ? 7.520 -3.708 -8.722 1.00 87.19 71 LEU A O 1
ATOM 569 N N . GLY A 1 72 ? 8.034 -1.818 -9.776 1.00 90.12 72 GLY A N 1
ATOM 570 C CA . GLY A 1 72 ? 6.706 -1.235 -9.589 1.00 90.12 72 GLY A CA 1
ATOM 571 C C . GLY A 1 72 ? 6.466 -0.711 -8.172 1.00 90.12 72 GLY A C 1
ATOM 572 O O . GLY A 1 72 ? 5.428 -0.987 -7.578 1.00 90.12 72 GLY A O 1
ATOM 573 N N . LYS A 1 73 ? 7.404 0.090 -7.648 1.00 94.38 73 LYS A N 1
ATOM 574 C CA . LYS A 1 73 ? 7.272 0.807 -6.363 1.00 94.38 73 LYS A CA 1
ATOM 575 C C . LYS A 1 73 ? 5.981 1.628 -6.273 1.00 94.38 73 LYS A C 1
ATOM 577 O O . LYS A 1 73 ? 5.301 1.603 -5.256 1.00 94.38 73 LYS A O 1
ATOM 582 N N . THR A 1 74 ? 5.591 2.285 -7.366 1.00 94.94 74 THR A N 1
ATOM 583 C CA . THR A 1 74 ? 4.343 3.058 -7.443 1.00 94.94 74 THR A CA 1
ATOM 584 C C . THR A 1 74 ? 3.113 2.201 -7.147 1.00 94.94 74 THR A C 1
ATOM 586 O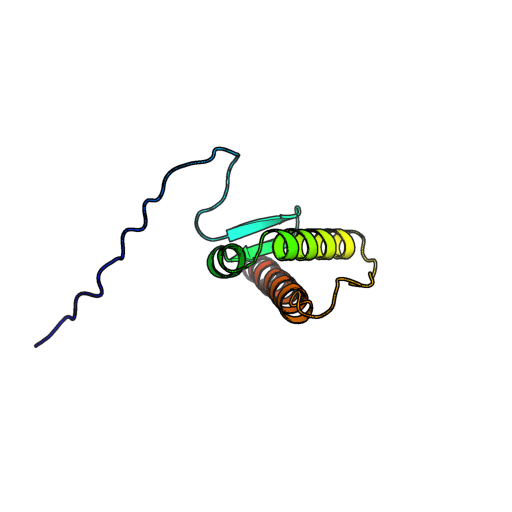 O . THR A 1 74 ? 2.242 2.621 -6.396 1.00 94.94 74 THR A O 1
ATOM 589 N N . VAL A 1 75 ? 3.052 0.979 -7.686 1.00 94.62 75 VAL A N 1
ATOM 590 C CA . VAL A 1 75 ? 1.926 0.060 -7.453 1.00 94.62 75 VAL A CA 1
ATOM 591 C C . VAL A 1 75 ? 1.880 -0.391 -5.994 1.00 94.62 75 VAL A C 1
ATOM 593 O O . VAL A 1 75 ? 0.791 -0.482 -5.433 1.00 94.62 75 VAL A O 1
ATOM 596 N N . GLN A 1 76 ? 3.038 -0.612 -5.361 1.00 94.44 76 GLN A N 1
ATOM 597 C CA . GLN A 1 76 ? 3.101 -0.936 -3.932 1.00 94.44 76 GLN A CA 1
ATOM 598 C C . GLN A 1 76 ? 2.520 0.201 -3.078 1.00 94.44 76 GLN A C 1
ATOM 600 O O . GLN A 1 76 ? 1.667 -0.043 -2.230 1.00 94.44 76 GLN A O 1
ATOM 605 N N . VAL A 1 77 ? 2.912 1.451 -3.353 1.00 94.81 77 VAL A N 1
ATOM 606 C CA . VAL A 1 77 ? 2.393 2.621 -2.625 1.00 94.81 77 VAL A CA 1
ATOM 607 C C . VAL A 1 77 ? 0.891 2.803 -2.860 1.00 94.81 77 VAL A C 1
ATOM 609 O O . VAL A 1 77 ? 0.153 3.031 -1.909 1.00 94.81 77 VAL A O 1
ATOM 612 N N . ILE A 1 78 ? 0.403 2.648 -4.096 1.00 95.88 78 ILE A N 1
ATOM 613 C CA . ILE A 1 78 ? -1.037 2.748 -4.398 1.00 95.88 78 ILE A CA 1
ATOM 614 C C . ILE A 1 78 ? -1.834 1.663 -3.664 1.00 95.88 78 ILE A C 1
ATOM 616 O O . ILE A 1 78 ? -2.885 1.958 -3.099 1.00 95.88 78 ILE A O 1
ATOM 620 N N . ALA A 1 79 ? -1.347 0.419 -3.649 1.00 95.12 79 ALA A N 1
ATOM 621 C CA . ALA A 1 79 ? -2.001 -0.668 -2.926 1.00 95.12 79 ALA A CA 1
ATOM 622 C C . ALA A 1 79 ? -2.055 -0.393 -1.416 1.00 95.12 79 ALA A C 1
ATOM 624 O O . ALA A 1 79 ? -3.089 -0.616 -0.791 1.00 95.12 79 ALA A O 1
ATOM 625 N N . PHE A 1 80 ? -0.979 0.154 -0.848 1.00 94.75 80 PHE A N 1
ATOM 626 C CA . PHE A 1 80 ? -0.943 0.583 0.547 1.00 94.75 80 PHE A CA 1
ATOM 627 C C . PHE A 1 80 ? -1.944 1.719 0.841 1.00 94.75 80 PHE A C 1
ATOM 629 O O . PHE A 1 80 ? -2.740 1.609 1.771 1.00 94.75 80 PHE A O 1
ATOM 636 N N . LEU A 1 81 ? -1.994 2.769 0.013 1.00 94.50 81 LEU A N 1
ATOM 637 C CA . LEU A 1 81 ? -2.974 3.858 0.163 1.00 94.50 81 LEU A CA 1
ATOM 638 C C . LEU A 1 81 ? -4.418 3.359 0.046 1.00 94.50 81 LEU A C 1
ATOM 640 O O . LEU A 1 81 ? -5.306 3.827 0.757 1.00 94.50 81 LEU A O 1
ATOM 644 N N . ARG A 1 82 ? -4.659 2.386 -0.837 1.00 93.81 82 ARG A N 1
ATOM 645 C CA . ARG A 1 82 ? -5.971 1.757 -0.966 1.00 93.81 82 ARG A CA 1
ATOM 646 C C . ARG A 1 82 ? -6.369 1.013 0.307 1.00 93.81 82 ARG A C 1
ATOM 648 O O . ARG A 1 82 ? -7.525 1.107 0.706 1.00 93.81 82 ARG A O 1
ATOM 655 N N . ALA A 1 83 ? -5.426 0.317 0.940 1.00 93.00 83 ALA A N 1
ATOM 656 C CA . ALA A 1 83 ? -5.663 -0.360 2.210 1.00 93.00 83 ALA A CA 1
ATOM 657 C C . ALA A 1 83 ? -6.038 0.629 3.329 1.00 93.00 83 ALA A C 1
ATOM 659 O O . ALA A 1 83 ? -6.960 0.370 4.101 1.00 93.00 83 ALA A O 1
ATOM 660 N N . LEU A 1 84 ? -5.381 1.794 3.373 1.00 92.19 84 LEU A N 1
ATOM 661 C CA . LEU A 1 84 ? -5.712 2.867 4.318 1.00 92.19 84 LEU A CA 1
ATOM 662 C C . LEU A 1 84 ? -7.146 3.386 4.126 1.00 92.19 84 LEU A C 1
ATOM 664 O O . LEU A 1 84 ? -7.906 3.449 5.089 1.00 92.19 84 LEU A O 1
ATOM 668 N N . ASP A 1 85 ? -7.538 3.705 2.888 1.00 91.38 85 ASP A N 1
ATOM 669 C CA . ASP A 1 85 ? -8.892 4.189 2.559 1.00 91.38 85 ASP A CA 1
ATOM 670 C C . ASP A 1 85 ? -9.980 3.155 2.900 1.00 91.38 85 ASP A C 1
ATOM 672 O O . ASP A 1 85 ? -11.020 3.491 3.469 1.00 91.38 85 ASP A O 1
ATOM 676 N N . GLU A 1 86 ? -9.749 1.880 2.577 1.00 88.44 86 GLU A N 1
ATOM 677 C CA . GLU A 1 86 ? -10.709 0.808 2.861 1.00 88.44 86 GLU A CA 1
ATOM 678 C C . GLU A 1 86 ? -10.860 0.525 4.358 1.00 88.44 86 GLU A C 1
ATOM 680 O O . GLU A 1 86 ? -11.963 0.209 4.807 1.00 88.44 86 GLU A O 1
ATOM 685 N N . SER A 1 87 ? -9.782 0.670 5.128 1.00 85.62 87 SER A N 1
ATOM 686 C CA . SER A 1 87 ? -9.808 0.450 6.576 1.00 85.62 87 SER A CA 1
ATOM 687 C C . SER A 1 87 ? -10.504 1.613 7.298 1.00 85.62 87 SER A C 1
ATOM 689 O O . SER A 1 87 ? -11.410 1.380 8.092 1.00 85.62 87 SER A O 1
ATOM 691 N N . GLN A 1 88 ? -10.217 2.867 6.921 1.00 78.94 88 GLN A N 1
ATOM 692 C CA . GLN A 1 88 ? -10.867 4.053 7.508 1.00 78.94 88 GLN A CA 1
ATOM 693 C C . GLN A 1 88 ? -12.373 4.148 7.223 1.00 78.94 88 GLN A C 1
ATOM 695 O O . GLN A 1 88 ? -13.139 4.678 8.031 1.00 78.94 88 GLN A O 1
ATOM 700 N N . LYS A 1 89 ? -12.832 3.661 6.063 1.00 60.66 89 LYS A N 1
ATOM 701 C CA . LYS A 1 89 ? -14.262 3.682 5.709 1.00 60.66 89 LYS A CA 1
ATOM 702 C C . LYS A 1 89 ? -15.124 2.833 6.633 1.00 60.66 89 LYS A C 1
ATOM 704 O O . LYS A 1 89 ? -16.303 3.142 6.787 1.00 60.66 89 LYS A O 1
ATOM 709 N N . GLN A 1 90 ? -14.564 1.792 7.242 1.00 56.19 90 GLN A N 1
ATOM 710 C CA . GLN A 1 90 ? -15.323 0.946 8.156 1.00 56.19 90 GLN A CA 1
ATOM 711 C C . GLN A 1 90 ? -15.487 1.571 9.537 1.00 56.19 90 GLN A C 1
ATOM 713 O O . GLN A 1 90 ? -16.585 1.520 10.088 1.00 56.19 90 GLN A O 1
ATOM 718 N N . ASP A 1 91 ? -14.456 2.251 10.035 1.00 57.31 91 ASP A N 1
ATOM 719 C CA . ASP A 1 91 ? -14.519 2.954 11.320 1.00 57.31 91 ASP A CA 1
ATOM 720 C C . ASP A 1 91 ? -15.562 4.082 11.311 1.00 57.31 91 ASP A C 1
ATOM 722 O O . ASP A 1 91 ? -16.218 4.348 12.317 1.00 57.31 91 ASP A O 1
ATOM 726 N N . ASN A 1 92 ? -15.756 4.732 10.159 1.00 57.06 92 ASN A N 1
ATOM 727 C CA . ASN A 1 92 ? -16.729 5.816 10.005 1.00 57.06 92 ASN A CA 1
ATOM 728 C C . ASN A 1 92 ? -18.176 5.341 9.784 1.00 57.06 92 ASN A C 1
ATOM 730 O O . ASN A 1 92 ? -19.087 6.144 9.945 1.00 57.06 92 ASN A O 1
ATOM 734 N N . TYR A 1 93 ? -18.407 4.071 9.429 1.00 52.25 93 TYR A N 1
ATOM 735 C CA . TYR A 1 93 ? -19.758 3.501 9.281 1.00 52.25 93 TYR A CA 1
ATOM 736 C C . TYR A 1 93 ? -20.328 2.943 10.597 1.00 52.25 93 TYR A C 1
ATOM 738 O O . TYR A 1 93 ? -21.501 2.582 10.655 1.00 52.25 93 TYR A O 1
ATOM 746 N N . MET A 1 94 ? -19.498 2.854 11.640 1.00 51.38 94 MET A N 1
ATOM 747 C CA . MET A 1 94 ? -19.846 2.345 12.973 1.00 51.38 94 MET A CA 1
ATOM 748 C C . MET A 1 94 ? -20.026 3.467 14.018 1.00 51.38 94 MET A C 1
ATOM 750 O O . MET A 1 94 ? -20.130 3.178 15.210 1.00 51.38 94 MET A O 1
ATOM 754 N N . LYS A 1 95 ? -20.053 4.736 13.589 1.00 43.00 95 LYS A N 1
ATOM 755 C CA . LYS A 1 95 ? -20.406 5.915 14.401 1.00 43.00 95 LYS A CA 1
ATOM 756 C C . LYS A 1 95 ? -21.780 6.434 14.005 1.00 43.00 95 LYS A C 1
ATOM 758 O O . LYS A 1 95 ? -22.501 6.877 14.924 1.00 43.00 95 LYS A O 1
#

InterPro domains:
  IPR000330 SNF2, N-terminal domain [PF00176] (45-93)
  IPR027417 P-loop containing nucleoside triphosphate hydrolase [SSF52540] (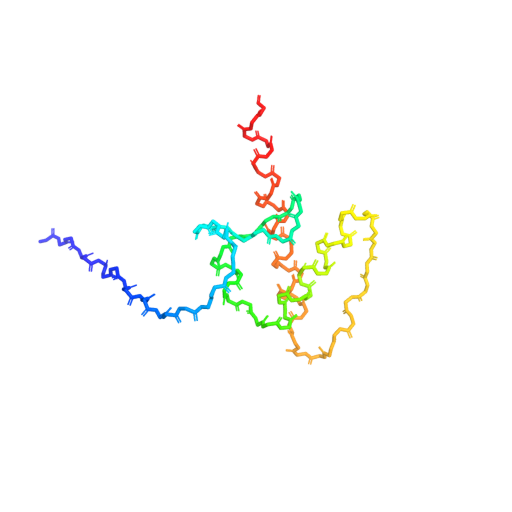27-89)
  IPR038718 SNF2-like, N-terminal domain superfamily [G3DSA:3.40.50.10810] (12-94)
  IPR050496 SNF2/RAD54 Helicase and DNA Repair [PTHR45629] (26-89)